Protein AF-A0A7X7VHG0-F1 (afdb_monomer)

Foldseek 3Di:
DAPQDQADVNPDGDADPVRDHDDPPDHDDDDDLQPDPVSLVVLLVVLVVCCVVPVPVSVVSVVVSVVRVVPPDPDDDPDD

Nearest PDB structures (foldseek):
  1wpb-assembly1_A  TM=4.890E-01  e=5.592E+00  Escherichia coli

Radius of gyration: 17.61 Å; Cα contacts (8 Å, |Δi|>4): 60; chains: 1; bounding box: 39×33×54 Å

pLDDT: mean 80.93, std 17.84, range [37.16, 98.25]

Sequence (80 aa):
MSLNKPGLYRKYKIEKASGEPIDPHADYFVLRIDTDQWARKALEKYADDIEIFNRSLAAQLRARLNQYVSIQKPLEEPQL

Secondary structure (DSSP, 8-state):
----PPPGGG------TTSPPPPTT-------TTT-HHHHHHHHHHHHHHTTT-HHHHHHHHHHHHHHHTT-PPPPPP--

Solvent-accessible surface area (backbone atoms only — not comparable to full-atom values): 5304 Å² total; per-residue (Å²): 133,85,77,74,68,62,31,83,87,61,78,45,87,70,72,44,94,84,71,50,81,66,67,87,85,65,84,70,85,88,72,57,52,87,83,33,71,65,38,39,53,55,50,52,54,49,27,63,67,40,31,88,81,36,52,68,60,20,53,54,50,52,59,59,50,55,74,60,64,73,76,76,67,78,81,79,73,80,86,128

Structure (mmCIF, N/CA/C/O backbone):
data_AF-A0A7X7VHG0-F1
#
_entry.id   AF-A0A7X7VHG0-F1
#
loop_
_atom_site.group_PDB
_atom_site.id
_atom_site.type_symbol
_atom_site.label_atom_id
_atom_site.label_alt_id
_atom_site.label_comp_id
_atom_site.label_asym_id
_atom_site.label_entity_id
_atom_site.label_seq_id
_atom_site.pdbx_PDB_ins_code
_atom_site.Cartn_x
_atom_site.Cartn_y
_atom_site.Cartn_z
_atom_site.occupancy
_atom_site.B_iso_or_equiv
_atom_site.auth_seq_id
_atom_site.auth_comp_id
_atom_site.auth_asym_id
_atom_site.auth_atom_id
_atom_site.pdbx_PDB_model_num
ATOM 1 N N . MET A 1 1 ? -0.789 -18.457 -23.299 1.00 37.16 1 MET A N 1
ATOM 2 C CA . MET A 1 1 ? -1.565 -18.520 -22.040 1.00 37.16 1 MET A CA 1
ATOM 3 C C . MET A 1 1 ? -0.831 -17.685 -21.003 1.00 37.16 1 MET A C 1
ATOM 5 O O . MET A 1 1 ? 0.348 -17.934 -20.799 1.00 37.16 1 MET A O 1
ATOM 9 N N . SER A 1 2 ? -1.471 -16.660 -20.432 1.00 45.56 2 SER A N 1
ATOM 10 C CA . SER A 1 2 ? -0.835 -15.786 -19.435 1.00 45.56 2 SER A CA 1
ATOM 11 C C . SER A 1 2 ? -0.752 -16.518 -18.093 1.00 45.56 2 SER A C 1
ATOM 13 O O . SER A 1 2 ? -1.774 -16.969 -17.571 1.00 45.56 2 SER A O 1
ATOM 15 N N . LEU A 1 3 ? 0.460 -16.696 -17.567 1.00 48.94 3 LEU A N 1
ATOM 16 C CA . LEU A 1 3 ? 0.715 -17.334 -16.276 1.00 48.94 3 LEU A CA 1
ATOM 17 C C . LEU A 1 3 ? 0.331 -16.360 -15.157 1.00 48.94 3 LEU A C 1
ATOM 19 O O . LEU A 1 3 ? 1.159 -15.610 -14.650 1.00 48.94 3 LEU A O 1
ATOM 23 N N . ASN A 1 4 ? -0.946 -16.358 -14.776 1.00 57.06 4 ASN A N 1
ATOM 24 C CA . ASN A 1 4 ? -1.396 -15.642 -13.587 1.00 57.06 4 ASN A CA 1
ATOM 25 C C . ASN A 1 4 ? -0.791 -16.327 -12.356 1.00 57.06 4 ASN A C 1
ATOM 27 O O . ASN A 1 4 ? -1.276 -17.378 -11.931 1.00 57.06 4 ASN A O 1
ATOM 31 N N . LYS A 1 5 ? 0.268 -15.751 -11.776 1.00 56.78 5 LYS A N 1
ATOM 32 C CA . LYS A 1 5 ? 0.737 -16.160 -10.451 1.00 56.78 5 LYS A CA 1
ATOM 33 C C . LYS A 1 5 ? -0.378 -15.877 -9.442 1.00 56.78 5 LYS A C 1
ATOM 35 O O . L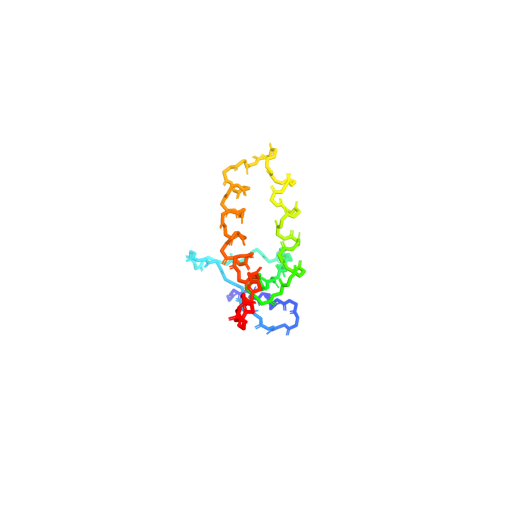YS A 1 5 ? -0.775 -14.718 -9.295 1.00 56.78 5 LYS A O 1
ATOM 40 N N . PRO A 1 6 ? -0.914 -16.893 -8.749 1.00 57.59 6 PRO A N 1
ATOM 41 C CA . PRO A 1 6 ? -1.861 -16.629 -7.684 1.00 57.59 6 PRO A CA 1
ATOM 42 C C . PRO A 1 6 ? -1.123 -15.907 -6.551 1.00 57.59 6 PRO A C 1
ATOM 44 O O . PRO A 1 6 ? -0.013 -16.302 -6.196 1.00 57.59 6 PRO A O 1
ATOM 47 N N . GLY A 1 7 ? -1.730 -14.861 -5.983 1.00 57.12 7 GLY A N 1
ATOM 48 C CA . GLY A 1 7 ? -1.163 -14.182 -4.815 1.00 57.12 7 GLY A CA 1
ATOM 49 C C . GLY A 1 7 ? -0.946 -15.150 -3.644 1.00 57.12 7 GLY A C 1
ATOM 50 O O . GLY A 1 7 ? -1.466 -16.271 -3.651 1.00 57.12 7 GLY A O 1
ATOM 51 N N . LEU A 1 8 ? -0.203 -14.727 -2.617 1.00 58.03 8 LEU A N 1
ATOM 52 C CA . LEU A 1 8 ? 0.024 -15.534 -1.413 1.00 58.03 8 LEU A CA 1
ATOM 53 C C . LEU A 1 8 ? -1.331 -16.056 -0.877 1.00 58.03 8 LEU A C 1
ATOM 55 O O . LEU A 1 8 ? -2.260 -15.279 -0.653 1.00 58.03 8 LEU A O 1
ATOM 59 N N . TYR A 1 9 ? -1.469 -17.381 -0.746 1.00 60.31 9 TYR A N 1
ATOM 60 C CA . TYR A 1 9 ? -2.707 -18.112 -0.392 1.00 60.31 9 TYR A CA 1
ATOM 61 C C . TYR A 1 9 ? -3.816 -18.218 -1.452 1.00 60.31 9 TYR A C 1
ATOM 63 O O . TYR A 1 9 ? -4.918 -18.653 -1.125 1.00 60.31 9 TYR A O 1
ATOM 71 N N . ARG A 1 10 ? -3.565 -17.853 -2.715 1.00 65.38 10 ARG A N 1
ATOM 72 C CA . ARG A 1 10 ? -4.546 -17.914 -3.821 1.00 65.38 10 ARG A CA 1
ATOM 73 C C . ARG A 1 10 ? -5.861 -17.164 -3.545 1.00 65.38 10 ARG A C 1
ATOM 75 O O . ARG A 1 10 ? -6.867 -17.438 -4.190 1.00 65.38 10 ARG A O 1
ATOM 82 N N . LYS A 1 11 ? -5.860 -16.216 -2.600 1.00 67.94 11 LYS A N 1
ATOM 83 C CA . LYS A 1 11 ? -7.055 -15.443 -2.214 1.00 67.94 11 LYS A CA 1
ATOM 84 C C . LYS A 1 11 ? -7.418 -14.357 -3.225 1.00 67.94 11 LYS A C 1
ATOM 86 O O . LYS A 1 11 ? -8.579 -13.978 -3.312 1.00 67.94 11 LYS A O 1
ATOM 91 N N . TYR A 1 12 ? -6.435 -13.867 -3.978 1.00 72.31 12 TYR A N 1
ATOM 92 C CA . TYR A 1 12 ? -6.606 -12.776 -4.933 1.00 72.31 12 TYR A CA 1
ATOM 93 C C . TYR A 1 12 ? -6.073 -13.165 -6.311 1.00 72.31 12 TYR A C 1
ATOM 95 O O . TYR A 1 12 ? -5.008 -13.782 -6.429 1.00 72.31 12 TYR A O 1
ATOM 103 N N . LYS A 1 13 ? -6.807 -12.753 -7.349 1.00 78.38 13 LYS A N 1
ATOM 104 C CA . LYS A 1 13 ? -6.318 -12.680 -8.726 1.00 78.38 13 LYS A CA 1
ATOM 105 C C . LYS A 1 13 ? -5.726 -11.286 -8.929 1.00 78.38 13 LYS A C 1
ATOM 107 O O . LYS A 1 13 ? -6.432 -10.300 -8.744 1.00 78.38 13 LYS A O 1
ATOM 112 N N . ILE A 1 14 ? -4.440 -11.216 -9.266 1.00 78.00 14 ILE A N 1
ATOM 113 C CA . ILE A 1 14 ? -3.744 -9.953 -9.532 1.00 78.00 14 ILE A CA 1
ATOM 114 C C . ILE A 1 14 ? -3.679 -9.756 -11.043 1.00 78.00 14 ILE A C 1
ATOM 116 O O . ILE A 1 14 ? -3.163 -10.616 -11.753 1.00 78.00 14 ILE A O 1
ATOM 120 N N . GLU A 1 15 ? -4.208 -8.638 -11.530 1.00 86.69 15 GLU A N 1
ATOM 121 C CA . GLU A 1 15 ? -4.171 -8.253 -12.941 1.00 86.69 15 GLU A CA 1
ATOM 122 C C . GLU A 1 15 ? -3.896 -6.755 -13.075 1.00 86.69 15 GLU A C 1
ATOM 124 O O . GLU A 1 15 ? -4.224 -5.968 -12.184 1.00 86.69 15 GLU A O 1
ATOM 129 N N . LYS A 1 16 ? -3.254 -6.354 -14.176 1.00 84.38 16 LYS A N 1
ATOM 130 C CA . LYS A 1 16 ? -3.069 -4.935 -14.482 1.00 84.38 16 LYS A CA 1
ATOM 131 C C . LYS A 1 16 ? -4.389 -4.361 -14.984 1.00 84.38 16 LYS A C 1
ATOM 133 O O . LYS A 1 16 ? -5.065 -4.989 -15.794 1.00 84.38 16 LYS A O 1
ATOM 138 N N . ALA A 1 17 ? -4.702 -3.129 -14.589 1.00 86.50 17 ALA A N 1
ATOM 139 C CA . ALA A 1 17 ? -5.887 -2.420 -15.081 1.00 86.50 17 ALA A CA 1
ATOM 140 C C . ALA A 1 17 ? -5.886 -2.225 -16.612 1.00 86.50 17 ALA A C 1
ATOM 142 O O . ALA A 1 17 ? -6.944 -2.085 -17.213 1.00 86.50 17 ALA A O 1
ATOM 143 N N . SER A 1 18 ? -4.711 -2.254 -17.250 1.00 90.31 18 SER A N 1
ATOM 144 C CA . SER A 1 18 ? -4.565 -2.216 -18.709 1.00 90.31 18 SER A CA 1
ATOM 145 C C . SER A 1 18 ? -4.931 -3.530 -19.414 1.00 90.31 18 SER A C 1
ATOM 147 O O . SER A 1 18 ? -5.004 -3.556 -20.637 1.00 90.31 18 SER A O 1
ATOM 149 N N . GLY A 1 19 ? -5.118 -4.632 -18.678 1.00 88.25 19 GLY A N 1
ATOM 150 C CA . GLY A 1 19 ? -5.303 -5.977 -19.234 1.00 88.25 19 GLY A CA 1
ATOM 151 C C . GLY A 1 19 ? -4.002 -6.678 -19.646 1.00 88.25 19 GLY A C 1
ATOM 152 O O . GLY A 1 19 ? -4.023 -7.855 -20.00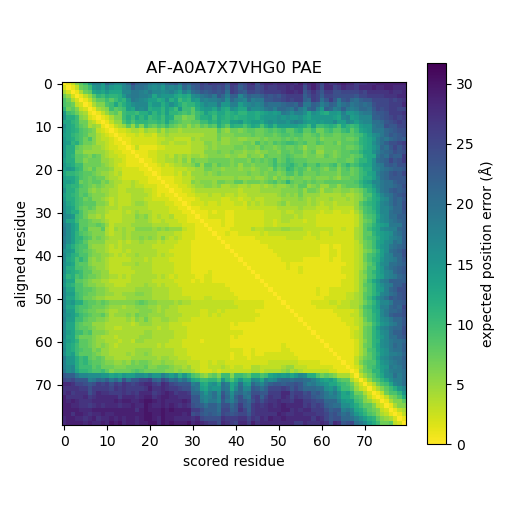4 1.00 88.25 19 GLY A O 1
ATOM 153 N N . GLU A 1 20 ? -2.859 -5.993 -19.569 1.00 90.50 20 GLU A N 1
ATOM 154 C CA . GLU A 1 20 ? -1.558 -6.600 -19.842 1.00 90.50 20 GLU A CA 1
ATOM 155 C C . GLU A 1 20 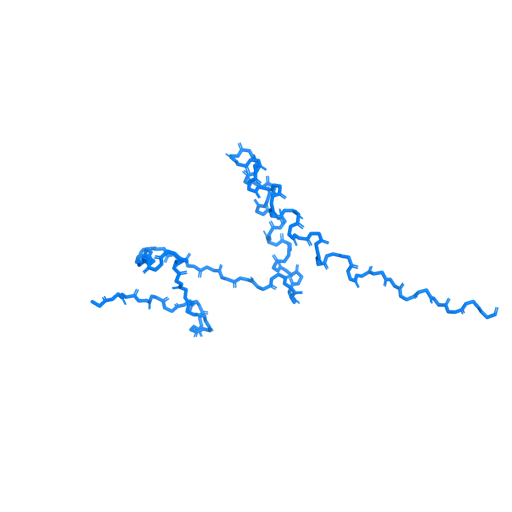? -1.170 -7.653 -18.786 1.00 90.50 20 GLU A C 1
ATOM 157 O O . GLU A 1 20 ? -1.554 -7.540 -17.614 1.00 90.50 20 GLU A O 1
ATOM 162 N N . PRO A 1 21 ? -0.338 -8.647 -19.150 1.00 87.69 21 PRO A N 1
ATOM 163 C CA . PRO A 1 21 ? 0.209 -9.601 -18.195 1.00 87.69 21 PRO A CA 1
ATOM 164 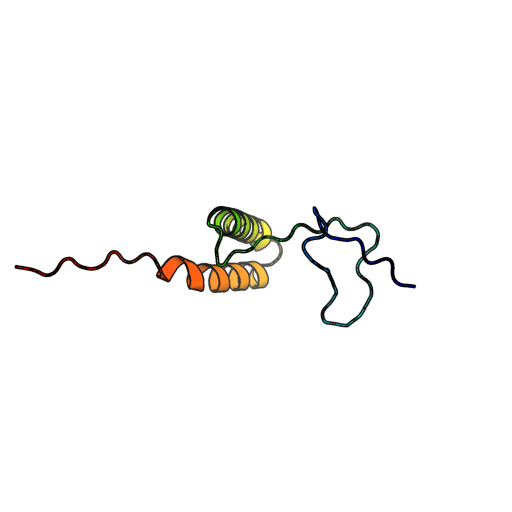C C . PRO A 1 21 ? 0.964 -8.923 -17.043 1.00 87.69 21 PRO A C 1
ATOM 166 O O . PRO A 1 21 ? 1.698 -7.944 -17.235 1.00 87.69 21 PRO A O 1
ATOM 169 N N . ILE A 1 22 ? 0.811 -9.483 -15.842 1.00 87.38 22 ILE A N 1
ATOM 170 C CA . ILE A 1 22 ? 1.696 -9.190 -14.710 1.00 87.38 22 ILE A CA 1
ATOM 171 C C . ILE A 1 22 ? 3.112 -9.693 -15.004 1.00 87.38 22 ILE A C 1
ATOM 173 O O . ILE A 1 22 ? 3.307 -10.574 -15.842 1.00 87.38 22 ILE A O 1
ATOM 177 N N . ASP A 1 23 ? 4.100 -9.138 -14.309 1.00 85.06 23 ASP A N 1
ATOM 178 C CA . ASP A 1 23 ? 5.479 -9.602 -14.439 1.00 85.06 23 ASP A CA 1
ATOM 179 C C . ASP A 1 23 ? 5.610 -11.009 -13.812 1.00 85.06 23 ASP A C 1
ATOM 181 O O . ASP A 1 23 ? 5.316 -11.175 -12.620 1.00 85.06 23 ASP A O 1
ATOM 185 N N . PRO A 1 24 ? 6.041 -12.038 -14.572 1.00 83.56 24 PRO A N 1
ATOM 186 C CA . PRO A 1 24 ? 6.210 -13.392 -14.054 1.00 83.56 24 PRO A CA 1
ATOM 187 C C . PRO A 1 24 ? 7.366 -13.528 -13.052 1.00 83.56 24 PRO A C 1
ATOM 189 O O . PRO A 1 24 ? 7.517 -14.592 -12.458 1.00 83.56 24 PRO A O 1
ATOM 192 N N . HIS A 1 25 ? 8.171 -12.495 -12.817 1.00 84.12 25 HIS A N 1
ATOM 193 C CA . HIS A 1 25 ? 9.237 -12.474 -11.813 1.00 84.12 25 HIS A CA 1
ATOM 194 C C . HIS A 1 25 ? 8.901 -11.617 -10.590 1.00 84.12 25 HIS A C 1
ATOM 196 O O . HIS A 1 25 ? 9.608 -11.708 -9.593 1.00 84.12 25 HIS A O 1
ATOM 202 N N . ALA A 1 26 ? 7.802 -10.862 -10.615 1.00 83.81 26 ALA A N 1
ATOM 203 C CA . ALA A 1 26 ? 7.371 -10.087 -9.461 1.00 83.81 26 ALA A CA 1
ATOM 204 C C . ALA A 1 26 ? 6.720 -10.969 -8.385 1.00 83.81 26 ALA A C 1
ATOM 206 O O . ALA A 1 26 ? 6.024 -11.951 -8.685 1.00 83.81 26 ALA A O 1
ATOM 207 N N . ASP A 1 27 ? 6.917 -10.555 -7.134 1.00 82.00 27 ASP A N 1
ATOM 208 C CA . ASP A 1 27 ? 6.179 -11.026 -5.971 1.00 82.00 27 ASP A CA 1
ATOM 209 C C . ASP A 1 27 ? 5.191 -9.941 -5.541 1.00 82.00 27 ASP A C 1
ATOM 211 O O . ASP A 1 27 ? 5.562 -8.801 -5.259 1.00 82.00 27 ASP A O 1
ATOM 215 N N . TYR A 1 28 ? 3.907 -10.295 -5.508 1.00 80.81 28 TYR A N 1
ATOM 216 C CA . TYR A 1 28 ? 2.835 -9.371 -5.157 1.00 80.81 28 TYR A CA 1
ATOM 217 C C . TYR A 1 28 ? 2.334 -9.652 -3.742 1.00 80.81 28 TYR A C 1
ATOM 219 O O . TYR A 1 28 ? 1.883 -10.759 -3.435 1.00 80.81 28 TYR A O 1
ATOM 227 N N . PHE A 1 29 ? 2.351 -8.621 -2.899 1.00 82.44 29 PHE A N 1
ATOM 228 C CA . PHE A 1 29 ? 1.787 -8.649 -1.554 1.00 82.44 29 PHE A CA 1
ATOM 229 C C . PHE A 1 29 ? 0.619 -7.665 -1.463 1.00 82.44 29 PHE A C 1
ATOM 231 O O . PHE A 1 29 ? 0.781 -6.477 -1.732 1.00 82.44 29 PHE A O 1
ATOM 238 N N . VAL A 1 30 ? -0.573 -8.165 -1.121 1.00 84.69 30 VAL A N 1
ATOM 239 C CA . VAL A 1 30 ? -1.813 -7.373 -1.095 1.00 84.69 30 VAL A CA 1
ATOM 240 C C . VAL A 1 30 ? -2.339 -7.269 0.327 1.00 84.69 30 VAL A C 1
ATOM 242 O O . VAL A 1 30 ? -2.559 -8.283 0.989 1.00 84.69 30 VAL A O 1
ATOM 245 N N . LEU A 1 31 ? -2.589 -6.036 0.763 1.00 87.75 31 LEU A N 1
ATOM 246 C CA . LEU A 1 31 ? -3.106 -5.701 2.086 1.00 87.75 31 LEU A CA 1
ATOM 247 C C . LEU A 1 31 ? -4.426 -4.925 1.979 1.00 87.75 31 LEU A C 1
ATOM 249 O O . LEU A 1 31 ? -4.586 -4.070 1.108 1.00 87.75 31 LEU A O 1
ATOM 253 N N . ARG A 1 32 ? -5.370 -5.202 2.888 1.00 89.00 32 ARG A N 1
ATOM 254 C CA . ARG A 1 32 ? -6.680 -4.533 2.958 1.00 89.00 32 ARG A CA 1
ATOM 255 C C . ARG A 1 32 ? -6.675 -3.397 3.976 1.00 89.00 32 ARG A C 1
ATOM 257 O O . ARG A 1 32 ? -6.963 -3.598 5.151 1.00 89.00 32 ARG A O 1
ATOM 264 N N . ILE A 1 33 ? -6.358 -2.193 3.512 1.00 92.19 33 ILE A N 1
ATOM 265 C CA . ILE A 1 33 ? -6.230 -1.002 4.369 1.00 92.19 33 ILE A CA 1
ATOM 266 C C . ILE A 1 33 ? -7.558 -0.508 4.966 1.00 92.19 33 ILE A C 1
ATOM 268 O O . ILE A 1 33 ? -7.547 0.273 5.915 1.00 92.19 33 ILE A O 1
ATOM 272 N N . ASP A 1 34 ? -8.696 -0.953 4.431 1.00 90.38 34 ASP A N 1
ATOM 273 C CA . ASP A 1 34 ? -10.025 -0.611 4.931 1.00 90.38 34 ASP A CA 1
ATOM 274 C C . ASP A 1 34 ? -10.320 -1.302 6.270 1.00 90.38 34 ASP A C 1
ATOM 276 O O . ASP A 1 34 ? -10.762 -0.659 7.222 1.00 90.38 34 ASP A O 1
ATOM 280 N N . THR A 1 35 ? -9.985 -2.588 6.395 1.00 87.81 35 THR A N 1
ATOM 281 C CA . THR A 1 35 ? -10.299 -3.391 7.591 1.00 87.81 35 THR A CA 1
ATOM 282 C C . THR A 1 35 ? -9.106 -3.659 8.504 1.00 87.81 35 THR A C 1
ATOM 284 O O . THR A 1 35 ? -9.306 -3.970 9.674 1.00 87.81 35 THR A O 1
ATOM 287 N N . ASP A 1 36 ? -7.872 -3.559 8.005 1.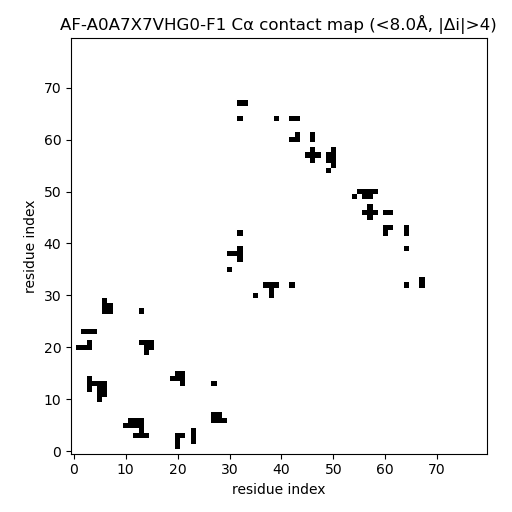00 90.06 36 ASP A N 1
ATOM 288 C CA . ASP A 1 36 ? -6.671 -3.941 8.751 1.00 90.06 36 ASP A CA 1
ATOM 289 C C . ASP A 1 36 ? -5.831 -2.719 9.162 1.00 90.06 36 ASP A C 1
ATOM 291 O O . ASP A 1 36 ? -5.332 -1.954 8.334 1.00 90.06 36 ASP A O 1
ATOM 295 N N . GLN A 1 37 ? -5.642 -2.541 10.472 1.00 92.44 37 GLN A N 1
ATOM 296 C CA . GLN A 1 37 ? -4.803 -1.470 11.014 1.00 92.44 37 GLN A CA 1
ATOM 297 C C . GLN A 1 37 ? -3.309 -1.653 10.711 1.00 92.44 37 GLN A C 1
ATOM 299 O O . GLN A 1 37 ? -2.585 -0.667 10.597 1.00 92.44 37 GLN A O 1
ATOM 304 N N . TRP A 1 38 ? -2.829 -2.890 10.571 1.00 94.56 38 TRP A N 1
ATOM 305 C CA . TRP A 1 38 ? -1.425 -3.162 10.264 1.00 94.56 38 TRP A CA 1
ATOM 306 C C . TRP A 1 38 ? -1.129 -2.877 8.799 1.00 94.56 38 TRP A C 1
ATOM 308 O O . TRP A 1 38 ? -0.092 -2.297 8.489 1.00 94.56 38 TRP A O 1
ATOM 318 N N . ALA A 1 39 ? -2.088 -3.165 7.917 1.00 94.44 39 ALA A N 1
ATOM 319 C CA . ALA A 1 39 ? -2.059 -2.710 6.534 1.00 94.44 39 ALA A CA 1
ATOM 320 C C . ALA A 1 39 ? -1.935 -1.184 6.427 1.00 94.44 39 ALA A C 1
ATOM 322 O O . ALA A 1 39 ? -1.154 -0.684 5.620 1.00 94.44 39 ALA A O 1
ATOM 323 N N . ARG A 1 40 ? -2.661 -0.442 7.272 1.00 95.06 40 ARG A N 1
ATOM 324 C CA . ARG A 1 40 ? -2.561 1.022 7.345 1.00 95.06 40 ARG A CA 1
ATOM 325 C C . ARG A 1 40 ? -1.172 1.493 7.779 1.00 95.06 40 ARG A C 1
ATOM 327 O O . ARG A 1 40 ? -0.603 2.341 7.102 1.00 95.06 40 ARG A O 1
ATOM 334 N N . LYS A 1 41 ? -0.593 0.893 8.824 1.00 95.94 41 LYS A N 1
ATOM 335 C CA . LYS A 1 41 ? 0.780 1.205 9.267 1.00 95.94 41 LYS A CA 1
ATOM 336 C C . LYS A 1 41 ? 1.836 0.883 8.207 1.00 95.94 41 LYS A C 1
ATOM 338 O O . LYS A 1 41 ? 2.772 1.651 8.016 1.00 95.94 41 LYS A O 1
ATOM 343 N N . ALA A 1 42 ? 1.686 -0.239 7.502 1.00 96.38 42 ALA A N 1
ATOM 344 C CA . ALA A 1 42 ? 2.580 -0.596 6.404 1.00 96.38 42 ALA A CA 1
ATOM 345 C C . ALA A 1 42 ? 2.506 0.434 5.264 1.00 96.38 42 ALA A C 1
ATOM 347 O O . ALA A 1 42 ? 3.538 0.839 4.733 1.00 96.38 42 ALA A O 1
ATOM 348 N N . LEU A 1 43 ? 1.294 0.890 4.923 1.00 96.25 43 LEU A N 1
ATOM 349 C CA . LEU A 1 43 ? 1.093 1.917 3.904 1.00 96.25 43 LEU A CA 1
ATOM 350 C C . LEU A 1 43 ? 1.682 3.272 4.315 1.00 96.25 43 LEU A C 1
ATOM 352 O O . LEU A 1 43 ? 2.310 3.931 3.493 1.00 96.25 43 LEU A O 1
ATOM 356 N N . GLU A 1 44 ? 1.486 3.670 5.572 1.00 97.19 44 GLU A N 1
ATOM 357 C CA . GLU A 1 44 ? 2.050 4.895 6.148 1.00 97.19 44 GLU A CA 1
ATOM 358 C C . GLU A 1 44 ? 3.577 4.902 6.036 1.00 97.19 44 GLU A C 1
ATOM 360 O O . GLU A 1 44 ? 4.145 5.802 5.422 1.00 97.19 44 GLU A O 1
ATOM 365 N N . LYS A 1 45 ? 4.233 3.832 6.503 1.00 98.00 45 LYS A N 1
ATOM 366 C CA . LYS A 1 45 ? 5.691 3.708 6.421 1.00 98.00 45 LYS A CA 1
ATOM 367 C C . LYS A 1 45 ? 6.200 3.748 4.977 1.00 98.00 45 LYS A C 1
ATOM 369 O O . LYS A 1 45 ? 7.199 4.404 4.694 1.00 98.00 45 LYS A O 1
ATOM 374 N N . TYR A 1 46 ? 5.505 3.082 4.055 1.00 97.50 46 TYR A N 1
ATOM 375 C CA . TYR A 1 46 ? 5.862 3.135 2.638 1.00 97.50 46 TYR A CA 1
ATOM 376 C C . TYR A 1 46 ? 5.731 4.552 2.062 1.00 97.50 46 TYR A C 1
ATOM 378 O O . TYR A 1 46 ? 6.587 4.980 1.291 1.00 97.50 46 TYR A O 1
ATOM 386 N N . ALA A 1 47 ? 4.681 5.291 2.437 1.00 97.81 47 ALA A N 1
ATOM 387 C CA . ALA A 1 47 ? 4.485 6.669 1.996 1.00 97.81 47 ALA A CA 1
ATOM 388 C C . ALA A 1 47 ? 5.617 7.595 2.472 1.00 97.81 47 ALA A C 1
ATOM 390 O O . ALA A 1 47 ? 6.044 8.459 1.707 1.00 97.81 47 ALA A O 1
ATOM 391 N N . ASP A 1 48 ? 6.127 7.390 3.687 1.00 98.19 48 ASP A N 1
ATOM 392 C CA . ASP A 1 48 ? 7.265 8.148 4.214 1.00 98.19 48 ASP A CA 1
ATOM 393 C C . ASP A 1 48 ? 8.554 7.866 3.439 1.00 98.19 48 ASP A C 1
ATOM 395 O O . ASP A 1 48 ? 9.257 8.794 3.039 1.00 98.19 48 ASP A O 1
ATOM 399 N N . ASP A 1 49 ? 8.838 6.594 3.160 1.00 98.25 49 ASP A N 1
ATOM 400 C CA . ASP A 1 49 ? 10.079 6.203 2.485 1.00 98.25 49 ASP A CA 1
ATOM 401 C C . ASP A 1 49 ? 10.073 6.552 0.991 1.00 98.25 49 ASP A C 1
ATOM 403 O O . ASP A 1 49 ? 11.113 6.894 0.425 1.00 98.25 49 ASP A O 1
ATOM 407 N N . ILE A 1 50 ? 8.909 6.499 0.331 1.00 98.06 50 ILE A N 1
ATOM 408 C CA . ILE A 1 50 ? 8.811 6.795 -1.102 1.00 98.06 50 ILE A CA 1
ATOM 409 C C . ILE A 1 50 ? 8.817 8.297 -1.400 1.00 98.06 50 ILE A C 1
ATOM 411 O O . ILE A 1 50 ? 9.074 8.678 -2.539 1.00 98.06 50 ILE A O 1
ATOM 415 N N . GLU A 1 51 ? 8.567 9.169 -0.418 1.00 98.19 51 GLU A N 1
ATOM 416 C CA . GLU A 1 51 ? 8.437 10.616 -0.632 1.00 98.19 51 GLU A CA 1
ATOM 417 C C . GLU A 1 51 ? 9.680 11.248 -1.271 1.00 98.19 51 GLU A C 1
ATOM 419 O O . GLU A 1 51 ? 9.545 12.110 -2.145 1.00 98.19 51 GLU A O 1
ATOM 424 N N . ILE A 1 52 ? 10.879 10.790 -0.891 1.00 97.88 52 ILE A N 1
ATOM 425 C CA . ILE A 1 52 ? 12.143 11.298 -1.445 1.00 97.88 52 ILE A CA 1
ATOM 426 C C . ILE A 1 52 ? 12.304 10.979 -2.939 1.00 97.88 52 ILE A C 1
ATOM 428 O O . ILE A 1 52 ? 12.999 11.702 -3.647 1.00 97.88 52 ILE A O 1
ATOM 432 N N . PHE A 1 53 ? 11.644 9.922 -3.423 1.00 98.12 53 PHE A N 1
ATOM 433 C CA . PHE A 1 53 ? 11.683 9.491 -4.822 1.00 98.12 53 PHE A CA 1
ATOM 434 C C . PHE A 1 53 ? 10.455 9.964 -5.604 1.00 98.12 53 PHE A C 1
ATOM 436 O O . PHE A 1 53 ? 10.541 10.260 -6.794 1.00 98.12 53 PHE A O 1
ATOM 443 N N . ASN A 1 54 ? 9.295 10.018 -4.948 1.00 98.06 54 ASN A N 1
ATOM 444 C CA . ASN A 1 54 ? 8.020 10.359 -5.557 1.00 98.06 54 ASN A CA 1
ATOM 445 C C . ASN A 1 54 ? 7.056 10.991 -4.540 1.00 98.06 54 ASN A C 1
ATOM 447 O O . ASN A 1 54 ? 6.154 10.348 -3.993 1.00 98.06 54 ASN A O 1
ATOM 451 N N . ARG A 1 55 ? 7.203 12.306 -4.355 1.00 98.06 55 ARG A N 1
ATOM 452 C CA . ARG A 1 55 ? 6.340 13.112 -3.481 1.00 98.06 55 ARG A CA 1
ATOM 453 C C . ARG A 1 55 ? 4.856 13.047 -3.865 1.00 98.06 55 ARG A C 1
ATOM 455 O O . ARG A 1 55 ? 4.001 13.061 -2.983 1.00 98.06 55 ARG A O 1
ATOM 462 N N . SER A 1 56 ? 4.533 12.971 -5.160 1.00 98.00 56 SER A N 1
ATOM 463 C CA . SER A 1 56 ? 3.135 12.907 -5.618 1.00 98.00 56 SER A CA 1
ATOM 464 C C . SER A 1 56 ? 2.463 11.609 -5.177 1.00 98.00 56 SER A C 1
ATOM 466 O O . SER A 1 56 ? 1.362 11.642 -4.627 1.00 98.00 56 SER A O 1
ATOM 468 N N . LEU A 1 57 ? 3.144 10.472 -5.354 1.00 97.00 57 LEU A N 1
ATOM 469 C CA . LEU A 1 57 ? 2.640 9.181 -4.898 1.00 97.00 57 LEU A CA 1
ATOM 470 C C . LEU A 1 57 ? 2.480 9.163 -3.375 1.00 97.00 57 LEU A C 1
ATOM 472 O O . LEU A 1 57 ? 1.409 8.805 -2.894 1.00 97.00 57 LEU A O 1
ATOM 476 N N . ALA A 1 58 ? 3.486 9.619 -2.621 1.00 98.25 58 ALA A N 1
ATOM 477 C CA . ALA A 1 58 ? 3.400 9.709 -1.162 1.00 98.25 58 ALA A CA 1
ATOM 478 C C . ALA A 1 58 ? 2.165 10.509 -0.700 1.00 98.25 58 ALA A C 1
ATOM 480 O O . ALA A 1 58 ? 1.407 10.050 0.156 1.00 98.25 58 ALA A O 1
ATOM 481 N N . ALA A 1 59 ? 1.900 11.665 -1.321 1.00 97.75 59 ALA A N 1
ATOM 482 C CA . ALA A 1 59 ? 0.723 12.479 -1.021 1.00 97.75 59 ALA A CA 1
ATOM 483 C C . ALA A 1 59 ? -0.600 11.747 -1.320 1.00 97.75 59 ALA A C 1
ATOM 485 O O . ALA A 1 59 ? -1.524 11.798 -0.507 1.00 97.75 59 ALA A O 1
ATOM 486 N N . GLN A 1 60 ? -0.689 11.024 -2.442 1.00 97.62 60 GLN A N 1
ATOM 487 C CA . GLN A 1 60 ? -1.874 10.227 -2.789 1.00 97.62 60 GLN A CA 1
ATOM 488 C C . GLN A 1 60 ? -2.121 9.095 -1.782 1.00 97.62 60 GLN A C 1
ATOM 490 O O . GLN A 1 60 ? -3.262 8.877 -1.365 1.00 97.62 60 GLN A O 1
ATOM 495 N N . LEU A 1 61 ? -1.063 8.404 -1.345 1.00 96.44 61 LEU A N 1
ATOM 496 C CA . LEU A 1 61 ? -1.162 7.340 -0.344 1.00 96.44 61 LEU A CA 1
ATOM 497 C C . LEU A 1 61 ? -1.653 7.881 1.005 1.00 96.44 61 LEU A C 1
ATOM 499 O O . LEU A 1 61 ? -2.581 7.317 1.587 1.00 96.44 61 LEU A O 1
ATOM 503 N N . ARG A 1 62 ? -1.101 9.011 1.467 1.00 96.69 62 ARG A N 1
ATOM 504 C CA . ARG A 1 62 ? -1.535 9.679 2.707 1.00 96.69 62 ARG A CA 1
ATOM 505 C C . ARG A 1 62 ? -2.986 10.156 2.625 1.00 96.69 62 ARG A C 1
ATOM 507 O O . ARG A 1 62 ? -3.762 9.928 3.551 1.00 96.69 62 ARG A O 1
ATOM 514 N N . ALA A 1 63 ? -3.390 10.745 1.498 1.00 95.75 63 ALA A N 1
ATOM 515 C CA . ALA A 1 63 ? -4.779 11.146 1.277 1.00 95.75 63 ALA A CA 1
ATOM 516 C C . ALA A 1 63 ? -5.740 9.948 1.359 1.00 95.75 63 ALA A C 1
ATOM 518 O O . ALA A 1 63 ? -6.802 10.046 1.975 1.00 95.75 63 ALA A O 1
ATOM 519 N N . ARG A 1 64 ? -5.352 8.795 0.796 1.00 94.38 64 ARG A N 1
ATOM 520 C CA . ARG A 1 64 ? -6.138 7.559 0.885 1.00 94.38 64 ARG A CA 1
ATOM 521 C C . ARG A 1 64 ? -6.190 7.005 2.310 1.00 94.38 64 ARG A C 1
ATOM 523 O O . ARG A 1 64 ? -7.245 6.535 2.722 1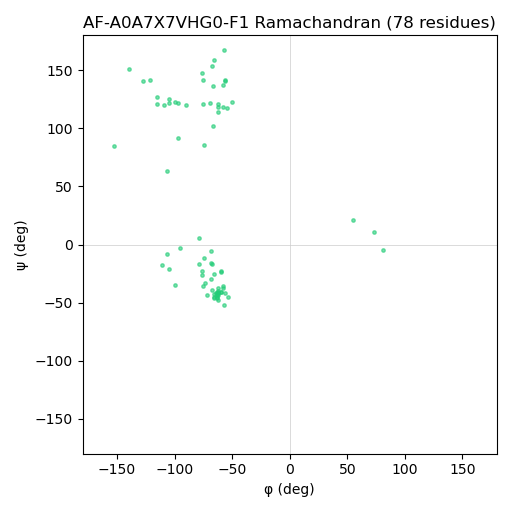.00 94.38 64 ARG A O 1
ATOM 530 N N . LEU A 1 65 ? -5.092 7.077 3.062 1.00 94.00 65 LEU A N 1
ATOM 531 C CA . LEU A 1 65 ? -5.019 6.628 4.455 1.00 94.00 65 LEU A CA 1
ATOM 532 C C . LEU A 1 65 ? -5.971 7.421 5.368 1.00 94.00 65 LEU A C 1
ATOM 534 O O . LEU A 1 65 ? -6.705 6.827 6.160 1.00 94.00 65 LEU A O 1
ATOM 538 N N . ASN A 1 66 ? -6.028 8.746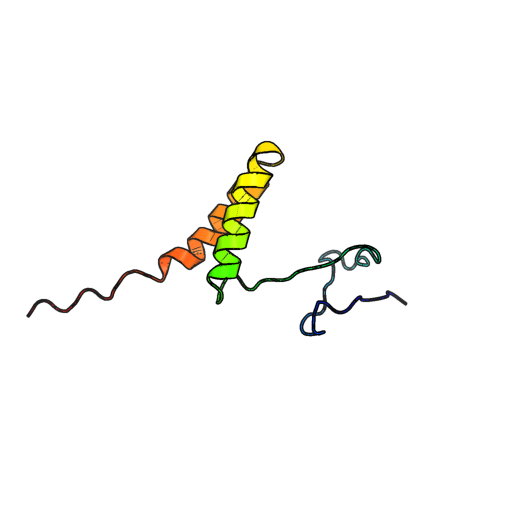 5.200 1.00 91.75 66 ASN A N 1
ATOM 539 C CA . ASN A 1 66 ? -6.859 9.646 6.011 1.00 91.75 66 ASN A CA 1
ATOM 540 C C . ASN A 1 66 ? -8.364 9.339 5.944 1.00 91.75 66 ASN A C 1
ATOM 542 O O . ASN A 1 66 ? -9.098 9.643 6.886 1.00 91.75 66 ASN A O 1
ATOM 546 N N . GLN A 1 67 ? -8.824 8.689 4.872 1.00 91.50 67 GLN A N 1
ATOM 547 C CA . GLN A 1 67 ? -10.218 8.257 4.722 1.00 91.50 67 GLN A CA 1
ATOM 548 C C . GLN A 1 67 ? -10.615 7.143 5.704 1.00 91.50 67 GLN A C 1
ATOM 550 O O . GLN A 1 67 ? -11.801 6.909 5.910 1.00 91.50 67 GLN A O 1
ATOM 555 N N . TYR A 1 68 ? -9.643 6.459 6.315 1.00 86.69 68 TYR A N 1
ATOM 556 C CA . TYR A 1 68 ? -9.881 5.342 7.235 1.00 86.69 68 TYR A CA 1
ATOM 557 C C . TYR A 1 68 ? -9.533 5.659 8.692 1.00 86.69 68 TYR A C 1
ATOM 559 O O . TYR A 1 68 ? -9.990 4.965 9.597 1.00 86.69 68 TYR A O 1
ATOM 567 N N . VAL A 1 69 ? -8.740 6.705 8.938 1.00 70.31 69 VAL A N 1
ATOM 568 C CA . VAL A 1 69 ? -8.379 7.157 10.295 1.00 70.31 69 VAL A CA 1
ATOM 569 C C . VAL A 1 69 ? -9.539 7.923 10.954 1.00 70.31 69 VAL A C 1
ATOM 571 O O . VAL A 1 69 ? -9.672 7.941 12.173 1.00 70.31 69 VAL A O 1
ATOM 574 N N . SER A 1 70 ? -10.454 8.477 10.156 1.00 56.41 70 SER A N 1
ATOM 575 C CA . SER A 1 70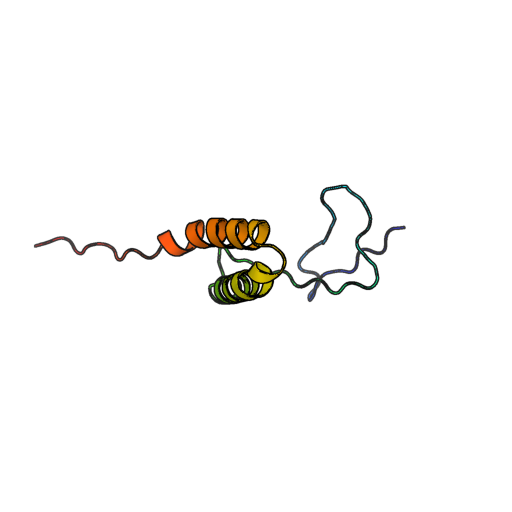 ? -11.580 9.309 10.602 1.00 56.41 70 SER A CA 1
ATOM 576 C C . SER A 1 70 ? -12.791 8.539 11.169 1.00 56.41 70 SER A C 1
ATOM 578 O O . SER A 1 70 ? -13.789 9.160 11.521 1.00 56.41 70 SER A O 1
ATOM 580 N N . ILE A 1 71 ? -12.707 7.210 11.334 1.00 52.59 71 ILE A N 1
ATOM 581 C CA . ILE A 1 71 ? -13.787 6.374 11.912 1.00 52.59 71 ILE A CA 1
ATOM 582 C C . ILE A 1 71 ? -13.595 6.122 13.426 1.00 52.59 71 ILE A C 1
ATOM 584 O O . ILE A 1 71 ? -14.462 5.556 14.081 1.00 52.59 71 ILE A O 1
ATOM 588 N N . GLN A 1 72 ? -12.507 6.600 14.038 1.00 46.38 72 GLN A N 1
ATOM 589 C CA . GLN A 1 72 ? -12.308 6.523 15.493 1.00 46.38 72 GLN A CA 1
ATOM 590 C C . GLN A 1 72 ? -12.489 7.889 16.169 1.00 46.38 72 GLN A C 1
ATOM 592 O O . GLN A 1 72 ? -11.556 8.428 16.756 1.00 46.38 72 GLN A O 1
ATOM 597 N N . LYS A 1 73 ? -13.695 8.466 16.105 1.00 43.34 73 LYS A N 1
ATOM 598 C CA . LYS A 1 73 ? -14.119 9.458 17.107 1.00 43.34 73 LYS A CA 1
ATOM 599 C C . LYS A 1 73 ? -14.964 8.700 18.143 1.00 43.34 73 LYS A C 1
ATOM 601 O O . LYS A 1 73 ? -15.922 8.049 17.724 1.00 43.34 73 LYS A O 1
ATOM 606 N N . PRO A 1 74 ? -14.615 8.696 19.444 1.00 46.75 74 PRO A N 1
ATOM 607 C CA . PRO A 1 74 ? -15.461 8.081 20.462 1.00 46.75 74 PRO A CA 1
ATOM 608 C C . PRO A 1 74 ? -16.854 8.709 20.405 1.00 46.75 74 PRO A C 1
ATOM 610 O O . PRO A 1 74 ? -16.971 9.915 20.179 1.00 46.75 74 PRO A O 1
ATOM 613 N N . LEU A 1 75 ? -17.892 7.892 20.585 1.00 55.31 75 LEU A N 1
ATOM 614 C CA . LEU A 1 75 ? -19.245 8.381 20.831 1.00 55.31 75 LEU A CA 1
ATOM 615 C C . LEU A 1 75 ? -19.167 9.320 22.041 1.00 55.31 75 LEU A C 1
ATOM 617 O O . LEU A 1 75 ? -18.744 8.889 23.111 1.00 55.31 75 LEU A O 1
ATOM 621 N N . GLU A 1 76 ? -19.498 10.599 21.859 1.00 58.28 76 GLU A N 1
ATOM 622 C CA . GLU A 1 76 ? -19.665 11.517 22.984 1.00 58.28 76 GLU A CA 1
ATOM 623 C C . GLU A 1 76 ? -20.750 10.923 23.893 1.00 58.28 76 GLU A C 1
ATOM 625 O O . GLU A 1 76 ? -21.871 10.670 23.443 1.00 58.28 76 GLU A O 1
ATOM 630 N N . GLU A 1 77 ? -20.392 10.608 25.142 1.00 59.78 77 GLU A N 1
ATOM 631 C CA . GLU A 1 77 ? -21.355 10.133 26.134 1.00 59.78 77 GLU A CA 1
ATOM 632 C C . GLU A 1 77 ? -22.460 11.187 26.299 1.00 59.78 77 GLU A C 1
ATOM 634 O O . GLU A 1 77 ? -22.155 12.386 26.349 1.00 59.78 77 GLU A O 1
ATOM 639 N N . PRO A 1 78 ? -23.741 10.781 26.379 1.00 55.09 78 PRO A N 1
ATOM 640 C CA . PRO A 1 78 ? -24.807 11.731 26.622 1.00 55.09 78 PRO A CA 1
ATOM 641 C C . PRO A 1 78 ? -24.569 12.377 27.986 1.00 55.09 78 PRO A C 1
ATOM 643 O O . PRO A 1 78 ? -24.495 11.688 29.003 1.00 55.09 78 PRO A O 1
ATOM 646 N N . GLN A 1 79 ? -24.434 13.702 27.991 1.00 52.41 79 GLN A N 1
ATOM 647 C CA . GLN A 1 79 ? -24.420 14.482 29.222 1.00 5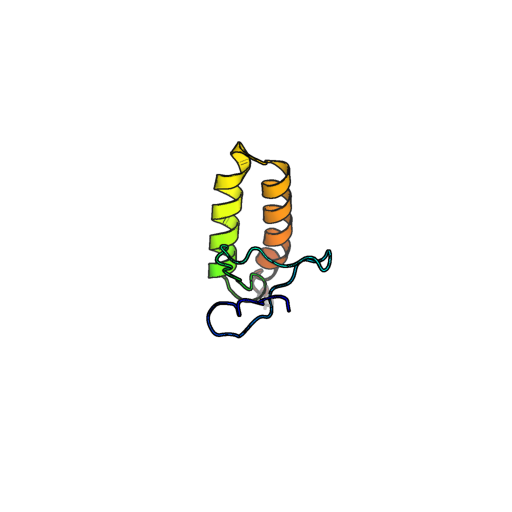2.41 79 GLN A CA 1
ATOM 648 C C . GLN A 1 79 ? -25.781 14.290 29.904 1.00 52.41 79 GLN A C 1
ATOM 650 O O . GLN A 1 79 ? -26.814 14.634 29.325 1.00 52.41 79 GLN A O 1
ATOM 655 N N . LEU A 1 80 ? -25.742 13.649 31.076 1.00 55.28 80 LEU A N 1
ATOM 656 C CA . LEU A 1 80 ? -26.854 13.468 32.015 1.00 55.28 80 LEU A CA 1
ATOM 657 C C . LEU A 1 80 ? -27.428 14.810 32.480 1.00 55.28 80 LEU A C 1
ATOM 659 O O . LEU A 1 80 ? -26.621 15.731 32.742 1.00 55.28 80 LEU A O 1
#

Mean predicted aligned error: 9.51 Å